Protein AF-A0A443RT64-F1 (afdb_monomer)

Radius of gyration: 15.08 Å; Cα contacts (8 Å, |Δi|>4): 166; chains: 1; bounding box: 37×25×41 Å

Foldseek 3Di:
DAQDPDPDGDPDDDDDDWDWDDAVVLCVVVVVPDDPQKTWIFAAQGFDAVVQQQPFDWDQDPNDTDGQWGFHAFDDHRGGTGITMTGGVVVCVVVVCVVPVVDDDDDD

Organism: NCBI:txid299467

Mean predicted aligned error: 6.14 Å

pLDDT: mean 86.49, std 14.13, range [36.84, 98.31]

Solvent-accessible surface area (backbone atoms only — not comparable to full-atom values): 6614 Å² total; per-residue (Å²): 94,70,76,63,95,53,105,59,83,74,96,61,93,73,57,82,90,60,51,73,54,59,65,68,65,49,27,54,73,53,75,62,70,67,52,94,52,41,48,35,39,30,38,83,67,34,33,70,42,97,85,40,62,66,42,74,38,72,45,78,53,96,91,41,78,38,73,48,27,27,38,63,54,57,71,74,59,36,52,77,22,51,53,25,34,21,38,31,39,79,74,38,49,67,59,50,47,73,74,42,77,86,58,90,72,87,78,131

Sequence (108 aa):
ESSTANNSSPTVLLHATVPEYNWKDCNEYYANGLHNTQFCAGIENEGSCGGDQGAALFKRVSGKYYIIGVVAFGPGNCVTSNQDVWTKVTSHLDWIKSNTKDAVYCQS

Structure (mmCIF, N/CA/C/O backbone):
data_AF-A0A443RT64-F1
#
_entry.id   AF-A0A443RT64-F1
#
loop_
_atom_site.group_PDB
_atom_site.id
_atom_site.type_symbol
_atom_site.label_atom_id
_atom_site.label_alt_id
_atom_site.label_comp_id
_atom_site.label_asym_id
_atom_site.label_entity_id
_atom_site.label_seq_id
_atom_site.pdbx_PDB_ins_code
_atom_site.Cartn_x
_atom_site.Cartn_y
_atom_site.Cartn_z
_atom_site.occupancy
_atom_site.B_iso_or_equiv
_atom_site.auth_seq_id
_atom_site.auth_comp_id
_atom_site.auth_asym_id
_atom_site.auth_atom_id
_atom_site.pdbx_PDB_model_num
ATOM 1 N N . GLU A 1 1 ? -7.024 -5.233 -16.636 1.00 36.84 1 GLU A N 1
ATOM 2 C CA . GLU A 1 1 ? -6.780 -4.457 -17.870 1.00 36.84 1 GLU A CA 1
ATOM 3 C C . GLU A 1 1 ? -5.728 -3.421 -17.523 1.00 36.84 1 GLU A C 1
ATOM 5 O O . GLU A 1 1 ? -5.984 -2.593 -16.656 1.00 36.84 1 GLU A O 1
ATOM 10 N N . SER A 1 2 ? -4.520 -3.581 -18.068 1.00 44.75 2 SER A N 1
ATOM 11 C CA . SER A 1 2 ? -3.332 -2.809 -17.683 1.00 44.75 2 SER A CA 1
ATOM 12 C C . SER A 1 2 ? -3.398 -1.366 -18.187 1.00 44.75 2 SER A C 1
ATOM 14 O O . SER A 1 2 ? -3.958 -1.100 -19.254 1.00 44.75 2 SER A O 1
ATOM 16 N N . SER A 1 3 ? -2.782 -0.454 -17.432 1.00 46.56 3 SER A N 1
ATOM 17 C CA . SER A 1 3 ? -2.475 0.917 -17.840 1.00 46.56 3 SER A CA 1
ATOM 18 C C . SER A 1 3 ? -1.782 0.888 -19.209 1.00 46.56 3 SER A C 1
ATOM 20 O O . SER A 1 3 ? -0.720 0.296 -19.400 1.00 46.56 3 SER A O 1
ATOM 22 N N . THR A 1 4 ? -2.440 1.434 -20.230 1.00 44.50 4 THR A N 1
ATOM 23 C CA . THR A 1 4 ? -1.921 1.393 -21.598 1.00 44.50 4 THR A CA 1
ATOM 24 C C . THR A 1 4 ? -0.695 2.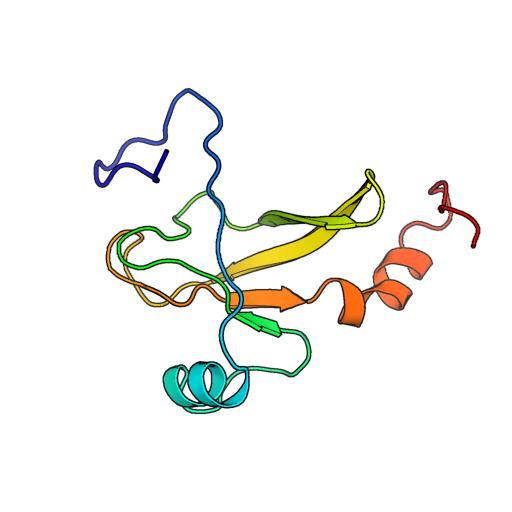289 -21.725 1.00 44.50 4 THR A C 1
ATOM 26 O O . THR A 1 4 ? -0.742 3.455 -21.351 1.00 44.50 4 THR A O 1
ATOM 29 N N . ALA A 1 5 ? 0.361 1.765 -22.351 1.00 50.56 5 ALA A N 1
ATOM 30 C CA . ALA A 1 5 ? 1.633 2.421 -22.676 1.00 50.56 5 ALA A CA 1
ATOM 31 C C . ALA A 1 5 ? 1.544 3.645 -23.626 1.00 50.56 5 ALA A C 1
ATOM 33 O O . ALA A 1 5 ? 2.560 4.093 -24.155 1.00 50.56 5 ALA A O 1
ATOM 34 N N . ASN A 1 6 ? 0.347 4.184 -23.867 1.00 50.84 6 ASN A N 1
ATOM 35 C CA . ASN A 1 6 ? 0.141 5.393 -24.655 1.00 50.84 6 ASN A CA 1
ATOM 36 C C . ASN A 1 6 ? -0.110 6.560 -23.704 1.00 50.84 6 ASN A C 1
ATOM 38 O O . ASN A 1 6 ? -0.792 6.402 -22.701 1.00 50.84 6 ASN A O 1
ATOM 42 N N . ASN A 1 7 ? 0.445 7.725 -24.037 1.00 53.44 7 ASN A N 1
ATOM 43 C CA . ASN A 1 7 ? 0.462 8.976 -23.267 1.00 53.44 7 ASN A CA 1
ATOM 44 C C . ASN A 1 7 ? -0.940 9.622 -23.104 1.00 53.44 7 ASN A C 1
ATOM 46 O O . ASN A 1 7 ? -1.134 10.818 -23.308 1.00 53.44 7 ASN A O 1
ATOM 50 N N . SER A 1 8 ? -1.959 8.807 -22.865 1.00 66.69 8 SER A N 1
ATOM 51 C CA . SER A 1 8 ? -3.373 9.135 -22.819 1.00 66.69 8 SER A CA 1
ATOM 52 C C . SER A 1 8 ? -3.993 8.314 -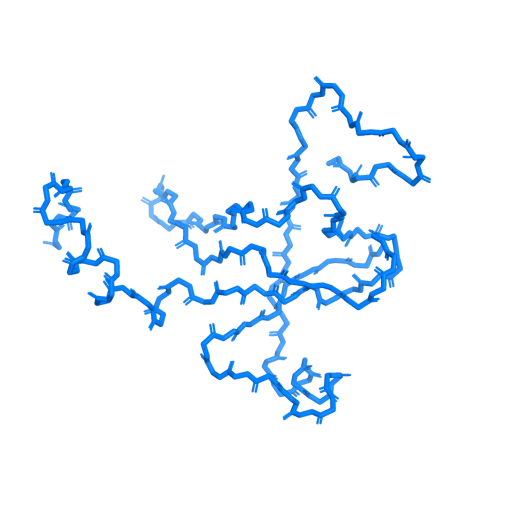21.700 1.00 66.69 8 SER A C 1
ATOM 54 O O . SER A 1 8 ? -4.002 7.085 -21.753 1.00 66.69 8 SER A O 1
ATOM 56 N N . SER A 1 9 ? -4.492 9.002 -20.676 1.00 76.00 9 SER A N 1
ATOM 57 C CA . SER A 1 9 ? -5.211 8.359 -19.582 1.00 76.00 9 SER A CA 1
ATOM 58 C C . SER A 1 9 ? -6.468 7.658 -20.116 1.00 76.00 9 SER A C 1
ATOM 60 O O . SER A 1 9 ? -7.141 8.202 -20.999 1.00 76.00 9 SER A O 1
ATOM 62 N N . PRO A 1 10 ? -6.804 6.465 -19.601 1.00 81.62 10 PRO A N 1
ATOM 63 C CA . PRO A 1 10 ? -8.003 5.752 -20.016 1.00 81.62 10 PRO A CA 1
ATOM 64 C C . PRO A 1 10 ? -9.259 6.561 -19.661 1.00 81.62 10 PR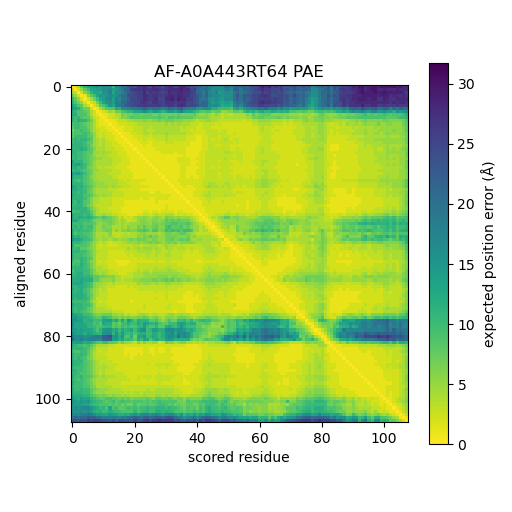O A C 1
ATOM 66 O O . PRO A 1 10 ? -9.318 7.235 -18.635 1.00 81.62 10 PRO A O 1
ATOM 69 N N . THR A 1 11 ? -10.298 6.467 -20.492 1.00 87.25 11 THR A N 1
ATOM 70 C CA . THR A 1 11 ? -11.608 7.093 -20.219 1.00 87.25 11 THR A CA 1
ATOM 71 C C . THR A 1 11 ? -12.491 6.246 -19.301 1.00 87.25 11 THR A C 1
ATOM 73 O O . THR A 1 11 ? -13.614 6.633 -18.987 1.00 87.25 11 THR A O 1
ATOM 76 N N . VAL A 1 12 ? -12.007 5.069 -18.909 1.00 89.31 12 VAL A N 1
ATOM 77 C CA . VAL A 1 12 ? -12.681 4.109 -18.034 1.00 89.31 12 VAL A CA 1
ATOM 78 C C . VAL A 1 12 ? -11.774 3.776 -16.855 1.00 89.31 12 VAL A C 1
ATOM 80 O O . VAL A 1 12 ? -10.550 3.820 -16.976 1.00 89.31 12 VAL A O 1
ATOM 83 N N . LEU A 1 13 ? -12.376 3.448 -15.711 1.00 88.62 13 LEU A N 1
ATOM 84 C CA . LEU A 1 13 ? -11.629 3.023 -14.532 1.00 88.62 13 LEU A CA 1
ATOM 85 C C . LEU A 1 13 ? -10.997 1.649 -14.785 1.00 88.62 13 LEU A C 1
ATOM 87 O O . LEU A 1 13 ? -11.707 0.697 -15.109 1.00 88.62 13 LEU A O 1
ATOM 91 N N . LEU A 1 14 ? -9.682 1.553 -14.600 1.00 89.25 14 LEU A N 1
ATOM 92 C CA . LEU A 1 14 ? -8.937 0.304 -14.724 1.00 89.25 14 LEU A CA 1
ATOM 93 C C . LEU A 1 14 ? -8.725 -0.358 -13.361 1.00 89.25 14 LEU A C 1
ATOM 95 O O . LEU A 1 14 ? -8.775 0.286 -12.313 1.00 89.25 14 LEU A O 1
ATOM 99 N N . HIS A 1 15 ? -8.473 -1.665 -13.387 1.00 88.88 15 HIS A N 1
ATOM 100 C CA . HIS A 1 15 ? -8.082 -2.428 -12.209 1.00 88.88 15 HIS A CA 1
ATOM 101 C C . HIS A 1 15 ? -7.140 -3.581 -12.581 1.00 88.88 15 HIS A C 1
ATOM 103 O O . HIS A 1 15 ? -7.216 -4.154 -13.677 1.00 88.88 15 HIS A O 1
ATOM 109 N N . ALA A 1 16 ? -6.299 -3.956 -11.618 1.00 87.69 16 ALA A N 1
ATOM 110 C CA . ALA A 1 16 ? -5.375 -5.079 -11.698 1.00 87.69 16 ALA A CA 1
ATOM 111 C C . ALA A 1 16 ? -5.400 -5.884 -10.391 1.00 87.69 16 ALA A C 1
ATOM 113 O O . ALA A 1 16 ? -5.747 -5.365 -9.327 1.00 87.69 16 ALA A O 1
ATOM 114 N N . THR A 1 17 ? -5.061 -7.170 -10.476 1.00 90.69 17 THR A N 1
ATOM 115 C CA . THR A 1 17 ? -4.839 -8.020 -9.298 1.00 90.69 17 THR A CA 1
ATOM 116 C C . THR A 1 17 ? -3.348 -8.260 -9.180 1.00 90.69 17 THR A C 1
ATOM 118 O O . THR A 1 17 ? -2.764 -8.881 -10.061 1.00 90.69 17 THR A O 1
ATOM 121 N N . VAL A 1 18 ? -2.749 -7.785 -8.091 1.00 90.88 18 VAL A N 1
ATOM 122 C CA . VAL A 1 18 ? -1.299 -7.835 -7.889 1.00 90.88 18 VAL A CA 1
ATOM 123 C C . VAL A 1 18 ? -0.935 -8.695 -6.673 1.00 90.88 18 VAL A C 1
ATOM 125 O O . VAL A 1 18 ? -1.599 -8.589 -5.635 1.00 90.88 18 VAL A O 1
ATOM 128 N N . PRO A 1 19 ? 0.086 -9.565 -6.766 1.00 92.56 19 PRO A N 1
ATOM 129 C CA . PRO A 1 19 ? 0.666 -10.231 -5.605 1.00 92.56 19 PRO A CA 1
ATOM 130 C C . PRO A 1 19 ? 1.540 -9.276 -4.776 1.00 92.56 19 PRO A C 1
ATOM 132 O O . PRO A 1 19 ? 2.114 -8.320 -5.292 1.00 92.56 19 PRO A O 1
ATOM 135 N N . GLU A 1 20 ? 1.657 -9.564 -3.478 1.00 94.06 20 GLU A N 1
ATOM 136 C CA . GLU A 1 20 ? 2.616 -8.911 -2.579 1.00 94.06 20 GLU A CA 1
ATOM 137 C C . GLU A 1 20 ? 4.011 -9.531 -2.760 1.00 94.06 20 GLU A C 1
ATOM 139 O O . GLU A 1 20 ? 4.146 -10.754 -2.842 1.00 94.06 20 GLU A O 1
ATOM 144 N N . TYR A 1 21 ? 5.047 -8.694 -2.796 1.00 93.88 21 TYR A N 1
ATOM 145 C CA . TYR A 1 21 ? 6.442 -9.131 -2.826 1.00 93.88 21 TYR A CA 1
ATOM 146 C C . TYR A 1 21 ? 6.971 -9.420 -1.421 1.00 93.88 21 TYR A C 1
ATOM 148 O O . TYR A 1 21 ? 6.534 -8.834 -0.429 1.00 93.88 21 TYR A O 1
ATOM 156 N N . ASN A 1 22 ? 7.979 -10.291 -1.329 1.00 95.75 22 ASN A N 1
ATOM 157 C CA . ASN A 1 22 ? 8.717 -10.463 -0.084 1.00 95.75 22 ASN A CA 1
ATOM 158 C C . ASN A 1 22 ? 9.363 -9.130 0.336 1.00 95.75 22 ASN A C 1
ATOM 160 O O . ASN A 1 22 ? 10.034 -8.477 -0.463 1.00 95.75 22 ASN A O 1
ATOM 164 N N . TRP A 1 23 ? 9.184 -8.745 1.603 1.00 96.06 23 TRP A N 1
ATOM 165 C CA . TRP A 1 23 ? 9.705 -7.481 2.132 1.00 96.06 23 TRP A CA 1
ATOM 166 C C . TRP A 1 23 ? 11.217 -7.327 1.954 1.00 96.06 23 TRP A C 1
ATOM 168 O O . TRP A 1 23 ? 11.677 -6.251 1.582 1.00 96.06 23 TRP A O 1
ATOM 178 N N . LYS A 1 24 ? 11.991 -8.384 2.230 1.00 97.00 24 LYS A N 1
ATOM 179 C CA . LYS A 1 24 ? 13.452 -8.327 2.147 1.00 97.00 24 LYS A CA 1
ATOM 180 C C . LYS A 1 24 ? 13.882 -8.059 0.709 1.00 97.00 24 LYS A C 1
ATOM 182 O O . LYS A 1 24 ? 14.648 -7.131 0.483 1.00 97.00 24 LYS A O 1
ATOM 187 N N . ASP A 1 25 ? 13.333 -8.827 -0.226 1.00 95.00 25 ASP A N 1
ATOM 188 C CA . ASP A 1 25 ? 13.680 -8.733 -1.642 1.00 95.00 25 ASP A CA 1
ATOM 189 C C . ASP A 1 25 ? 13.285 -7.364 -2.212 1.00 95.00 25 ASP A C 1
ATOM 191 O O . ASP A 1 25 ? 14.068 -6.747 -2.933 1.00 95.00 25 ASP A O 1
ATOM 195 N N . CYS A 1 26 ? 12.112 -6.838 -1.835 1.00 94.31 26 CYS A N 1
ATOM 196 C CA . CYS A 1 26 ? 11.714 -5.511 -2.293 1.00 94.31 26 CYS A CA 1
ATOM 197 C C . CYS A 1 26 ? 12.548 -4.393 -1.669 1.00 94.31 26 CYS A C 1
ATOM 199 O O . CYS A 1 26 ? 12.987 -3.474 -2.360 1.00 94.31 26 CYS A O 1
ATOM 201 N N . ASN A 1 27 ? 12.793 -4.442 -0.360 1.00 96.38 27 ASN A N 1
ATOM 202 C CA . ASN A 1 27 ? 13.597 -3.403 0.263 1.00 96.38 27 ASN A CA 1
ATOM 203 C C . ASN A 1 27 ? 15.018 -3.405 -0.319 1.00 96.38 27 ASN A C 1
ATOM 205 O O . ASN A 1 27 ? 15.559 -2.341 -0.600 1.00 96.38 27 ASN A O 1
ATOM 209 N N . GLU A 1 28 ? 15.584 -4.583 -0.594 1.00 95.69 28 GLU A N 1
ATOM 210 C CA . GLU A 1 28 ? 16.867 -4.726 -1.285 1.00 95.69 28 GLU A CA 1
ATOM 211 C C . GLU A 1 28 ? 16.835 -4.135 -2.704 1.00 95.69 28 GLU A C 1
ATOM 213 O O . GLU A 1 28 ? 17.743 -3.383 -3.061 1.00 95.69 28 GLU A O 1
ATOM 218 N N . TYR A 1 29 ? 15.767 -4.376 -3.474 1.00 92.94 29 TYR A N 1
ATOM 219 C CA . TYR A 1 29 ? 15.553 -3.762 -4.792 1.00 92.94 29 TYR A CA 1
ATOM 220 C C . TYR A 1 29 ? 15.588 -2.222 -4.732 1.00 92.94 29 TYR A C 1
ATOM 222 O O . TYR A 1 29 ? 16.156 -1.572 -5.609 1.00 92.94 29 TYR A O 1
ATOM 230 N N . TYR A 1 30 ? 15.064 -1.635 -3.655 1.00 93.50 30 TYR A N 1
ATOM 231 C CA . TYR A 1 30 ? 15.102 -0.196 -3.376 1.00 93.50 30 TYR A CA 1
ATOM 232 C C . TYR A 1 30 ? 16.324 0.250 -2.556 1.00 93.50 30 TYR A C 1
ATOM 234 O O . TYR A 1 30 ? 16.259 1.237 -1.818 1.00 93.50 30 TYR A O 1
ATOM 242 N N . ALA A 1 31 ? 17.448 -0.464 -2.668 1.00 96.00 31 ALA A N 1
ATOM 243 C CA . ALA A 1 31 ? 18.708 -0.148 -1.988 1.00 96.00 31 ALA A CA 1
ATOM 244 C C . ALA A 1 31 ? 18.571 0.008 -0.457 1.00 96.00 31 ALA A C 1
ATOM 246 O O . ALA A 1 31 ? 19.273 0.798 0.172 1.00 96.00 31 ALA A O 1
ATOM 247 N N . ASN A 1 32 ? 17.668 -0.767 0.145 1.00 96.75 32 ASN A N 1
ATOM 248 C CA . ASN A 1 32 ? 17.285 -0.742 1.558 1.00 96.75 32 ASN A CA 1
ATOM 249 C C . ASN A 1 32 ? 16.727 0.606 2.051 1.00 96.75 32 ASN A C 1
ATOM 251 O O . ASN A 1 32 ? 16.841 0.929 3.234 1.00 96.75 32 ASN A O 1
ATOM 255 N N . GLY A 1 33 ? 16.134 1.396 1.152 1.00 96.81 33 GLY A N 1
ATOM 256 C CA . GLY A 1 33 ? 15.579 2.717 1.450 1.00 96.81 33 GLY A CA 1
ATOM 257 C C . GLY A 1 33 ? 14.112 2.737 1.890 1.00 96.81 33 GLY A C 1
ATOM 258 O O . GLY A 1 33 ? 13.597 3.818 2.175 1.00 96.81 33 GLY A O 1
ATOM 259 N N . LEU A 1 34 ? 13.415 1.597 1.930 1.00 97.62 34 LEU A N 1
ATOM 260 C CA . LEU A 1 34 ? 12.000 1.554 2.305 1.00 97.62 34 LEU A CA 1
ATOM 261 C C . LEU A 1 34 ? 11.804 1.543 3.823 1.00 97.62 34 LEU A C 1
ATOM 263 O O . LEU A 1 34 ? 12.608 1.024 4.600 1.00 97.62 34 LEU A O 1
ATOM 267 N N . HIS A 1 35 ? 10.661 2.069 4.248 1.00 97.75 35 HIS A N 1
ATOM 268 C CA . HIS A 1 35 ? 10.217 2.070 5.635 1.00 97.75 35 HIS A CA 1
ATOM 269 C C . HIS A 1 35 ? 9.236 0.925 5.907 1.00 97.75 35 HIS A C 1
ATOM 271 O O . HIS A 1 35 ? 8.425 0.579 5.057 1.00 97.75 35 HIS A O 1
ATOM 277 N N . ASN A 1 36 ? 9.192 0.408 7.141 1.00 97.31 36 ASN A N 1
ATOM 278 C CA . ASN A 1 36 ? 8.225 -0.630 7.558 1.00 97.31 36 ASN A CA 1
ATOM 279 C C . ASN A 1 36 ? 6.741 -0.183 7.474 1.00 97.31 36 ASN A C 1
ATOM 281 O O . ASN A 1 36 ? 5.816 -0.964 7.721 1.00 97.31 36 ASN A O 1
ATOM 285 N N . THR A 1 37 ? 6.503 1.093 7.169 1.00 98.12 37 THR A N 1
ATOM 286 C CA . THR A 1 37 ? 5.202 1.687 6.837 1.00 98.12 37 THR A CA 1
ATOM 287 C C . THR A 1 37 ? 4.850 1.558 5.351 1.00 98.12 37 THR A C 1
ATOM 289 O O . THR A 1 37 ? 3.828 2.089 4.918 1.00 98.12 37 THR A O 1
ATOM 292 N N . GLN A 1 38 ? 5.664 0.841 4.581 1.00 98.31 38 GLN A N 1
ATOM 293 C CA . GLN A 1 38 ? 5.512 0.579 3.157 1.00 98.31 38 GLN A CA 1
ATOM 294 C C . GLN A 1 38 ? 5.571 -0.930 2.890 1.00 98.31 38 GLN A C 1
ATOM 296 O O . GLN A 1 38 ? 5.974 -1.718 3.747 1.00 98.31 38 GLN A O 1
ATOM 301 N N . PHE A 1 39 ? 5.130 -1.334 1.707 1.00 97.56 39 PHE A N 1
ATOM 302 C CA . PHE A 1 39 ? 5.294 -2.683 1.169 1.00 97.56 39 PHE A CA 1
ATOM 303 C C . PHE A 1 39 ? 5.224 -2.620 -0.355 1.00 97.56 39 PHE A C 1
ATOM 305 O O . PHE A 1 39 ? 4.852 -1.584 -0.907 1.00 97.56 39 PHE A O 1
ATOM 312 N N . CYS A 1 40 ? 5.557 -3.719 -1.026 1.00 95.12 40 CYS A N 1
ATOM 313 C CA . CYS A 1 40 ? 5.577 -3.758 -2.481 1.00 95.12 40 CYS A CA 1
ATOM 314 C C . CYS A 1 40 ? 4.595 -4.785 -3.016 1.00 95.12 40 CYS A C 1
ATOM 316 O O . CYS A 1 40 ? 4.475 -5.885 -2.472 1.00 95.12 40 CYS A O 1
ATOM 318 N N . ALA A 1 41 ? 3.898 -4.425 -4.083 1.00 93.75 41 ALA A N 1
ATOM 319 C CA . ALA A 1 41 ? 2.990 -5.311 -4.790 1.00 93.75 41 ALA A CA 1
ATOM 320 C C . ALA A 1 41 ? 2.951 -4.912 -6.263 1.00 93.75 41 ALA A C 1
ATOM 322 O O . ALA A 1 41 ? 2.963 -3.725 -6.581 1.00 93.75 41 ALA A O 1
ATOM 323 N N . GLY A 1 42 ? 2.908 -5.896 -7.149 1.00 89.88 42 GLY A N 1
ATOM 324 C CA . GLY A 1 42 ? 2.976 -5.679 -8.591 1.00 89.88 42 GLY A CA 1
ATOM 325 C C . GLY A 1 42 ? 2.990 -6.999 -9.348 1.00 89.88 42 GLY A C 1
ATOM 326 O O . GLY A 1 42 ? 3.130 -8.063 -8.747 1.00 89.88 42 GLY A O 1
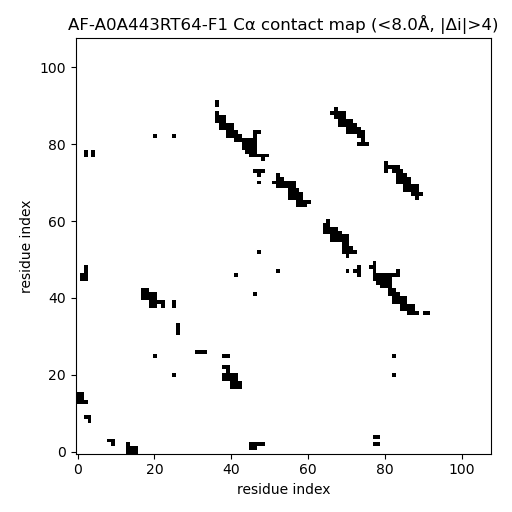ATOM 327 N N . ILE A 1 43 ? 2.826 -6.935 -10.662 1.00 84.31 43 ILE A N 1
ATOM 328 C CA . ILE A 1 43 ? 2.981 -8.073 -11.569 1.00 84.31 43 ILE A CA 1
ATOM 329 C C . ILE A 1 43 ? 3.889 -7.639 -12.718 1.00 84.31 43 ILE A C 1
ATOM 331 O O . ILE A 1 43 ? 3.982 -6.457 -13.031 1.00 84.31 43 ILE A O 1
ATOM 335 N N . GLU A 1 44 ? 4.607 -8.576 -13.330 1.00 78.19 44 GLU A N 1
ATOM 336 C CA . GLU A 1 44 ? 5.464 -8.226 -14.460 1.00 78.19 44 GLU A CA 1
ATOM 337 C C . GLU A 1 44 ? 4.657 -7.608 -15.606 1.00 78.19 44 GLU A C 1
ATOM 339 O O . GLU A 1 44 ? 3.615 -8.134 -15.998 1.00 78.19 44 GLU A O 1
ATOM 344 N N . ASN A 1 45 ? 5.193 -6.533 -16.184 1.00 75.50 45 ASN A N 1
ATOM 345 C CA . ASN A 1 45 ? 4.613 -5.795 -17.311 1.00 75.50 45 ASN A CA 1
ATOM 346 C C . ASN A 1 45 ? 3.296 -5.047 -17.022 1.00 75.50 45 ASN A C 1
ATOM 348 O O . ASN A 1 45 ? 2.682 -4.531 -17.958 1.00 75.50 45 ASN A O 1
ATOM 352 N N . GLU A 1 46 ? 2.878 -4.942 -15.758 1.00 77.94 46 GLU A N 1
ATOM 353 C CA . GLU A 1 46 ? 1.802 -4.044 -15.330 1.00 77.94 46 GLU A CA 1
ATOM 354 C C . GLU A 1 46 ? 2.266 -3.243 -14.111 1.00 77.94 46 GLU A C 1
ATOM 356 O O . GLU A 1 46 ? 2.807 -3.801 -13.156 1.00 77.94 46 GLU A O 1
ATOM 361 N N . GLY A 1 47 ? 2.034 -1.935 -14.119 1.00 78.00 47 GLY A N 1
ATOM 362 C CA . GLY A 1 47 ? 2.442 -1.069 -13.023 1.00 78.00 47 GLY A CA 1
ATOM 363 C C . GLY A 1 47 ? 1.531 0.133 -12.855 1.00 78.00 47 GLY A C 1
ATOM 364 O O . GLY A 1 47 ? 0.809 0.552 -13.771 1.00 78.00 47 GLY A O 1
ATOM 365 N N . SER A 1 48 ? 1.588 0.693 -11.654 1.00 81.12 48 SER A N 1
ATOM 366 C CA . SER A 1 48 ? 1.028 1.995 -11.346 1.00 81.12 48 SER A CA 1
ATOM 367 C C . SER A 1 48 ? 1.697 3.066 -12.204 1.00 81.12 48 SER A C 1
ATOM 369 O O . SER A 1 48 ? 2.887 3.002 -12.527 1.00 81.12 48 SER A O 1
ATOM 371 N N . CYS A 1 49 ? 0.912 4.054 -12.609 1.00 82.19 49 CYS A N 1
ATOM 372 C CA . CYS A 1 49 ? 1.357 5.120 -13.481 1.00 82.19 49 CYS A CA 1
ATOM 373 C C . CYS A 1 49 ? 1.072 6.502 -12.903 1.00 82.19 49 CYS A C 1
ATOM 375 O O . CYS A 1 49 ? 0.456 6.665 -11.849 1.00 82.19 49 CYS A O 1
ATOM 377 N N . GLY A 1 50 ? 1.520 7.532 -13.623 1.00 81.06 50 GLY A N 1
ATOM 378 C CA . GLY A 1 50 ? 1.099 8.896 -13.339 1.00 81.06 50 GLY A CA 1
ATOM 379 C C . GLY A 1 50 ? -0.428 8.993 -13.365 1.00 81.06 50 GLY A C 1
ATOM 380 O O . GLY A 1 50 ? -1.049 8.701 -14.3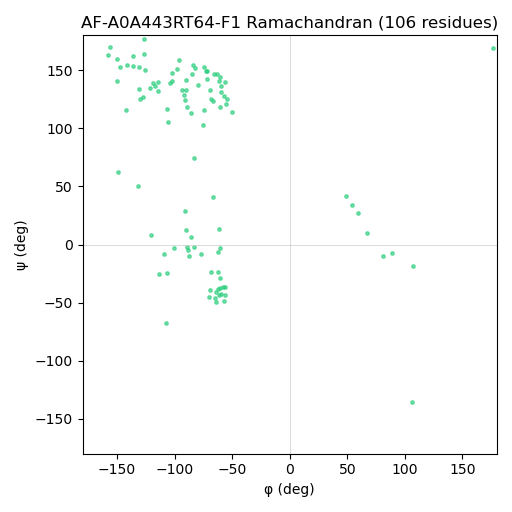84 1.00 81.06 50 GLY A O 1
ATOM 381 N N . GLY A 1 51 ? -1.016 9.405 -12.242 1.00 83.81 51 GLY A N 1
ATOM 382 C CA . GLY A 1 51 ? -2.465 9.450 -12.033 1.00 83.81 51 GLY A CA 1
ATOM 383 C C . GLY A 1 51 ? -2.993 8.361 -11.098 1.00 83.81 51 GLY A C 1
ATOM 384 O O . GLY A 1 51 ? -4.064 8.547 -10.529 1.00 83.81 51 GLY A O 1
ATOM 385 N N . ASP A 1 52 ? -2.232 7.288 -10.867 1.00 86.31 52 ASP A N 1
ATOM 386 C CA . ASP A 1 52 ? -2.618 6.222 -9.935 1.00 86.31 52 ASP A CA 1
ATOM 387 C C . ASP A 1 52 ? -2.179 6.511 -8.493 1.00 86.31 52 ASP A C 1
ATOM 389 O O . ASP A 1 52 ? -2.597 5.808 -7.574 1.00 86.31 52 ASP A O 1
ATOM 393 N N . GLN A 1 53 ? -1.357 7.543 -8.250 1.00 89.25 53 GLN A N 1
ATOM 394 C CA . GLN A 1 53 ? -0.949 7.914 -6.892 1.00 89.25 53 GLN A CA 1
ATOM 395 C C . GLN A 1 53 ? -2.175 8.197 -6.014 1.00 89.25 53 GLN A C 1
ATOM 397 O O . GLN A 1 53 ? -3.037 9.001 -6.362 1.00 89.25 53 GLN A O 1
ATOM 402 N N . GLY A 1 54 ? -2.246 7.548 -4.851 1.00 92.50 54 GLY A N 1
ATOM 403 C CA . GLY A 1 54 ? -3.417 7.625 -3.976 1.00 92.50 54 GLY A CA 1
ATOM 404 C C . GLY A 1 54 ? -4.503 6.577 -4.250 1.00 92.50 54 GLY A C 1
ATOM 405 O O . GLY A 1 54 ? -5.432 6.463 -3.448 1.00 92.50 54 GLY A O 1
ATOM 406 N N . ALA A 1 55 ? -4.400 5.776 -5.317 1.00 92.38 55 ALA A N 1
ATOM 407 C CA . ALA A 1 55 ? -5.337 4.686 -5.571 1.00 92.38 55 ALA A CA 1
ATOM 408 C C . ALA A 1 55 ? -5.238 3.592 -4.493 1.00 92.38 55 ALA A C 1
ATOM 410 O O . ALA A 1 55 ? -4.175 3.324 -3.929 1.00 92.38 55 ALA A O 1
ATOM 411 N N . ALA A 1 56 ? -6.371 2.959 -4.195 1.00 95.69 56 ALA A N 1
ATOM 412 C CA . ALA A 1 56 ? -6.486 1.968 -3.132 1.00 95.69 56 ALA A CA 1
ATOM 413 C C . ALA A 1 56 ? -6.197 0.543 -3.632 1.00 95.69 56 ALA A C 1
ATOM 415 O O . ALA A 1 56 ? -6.788 0.090 -4.612 1.00 95.69 56 ALA A O 1
ATOM 416 N N . LEU A 1 57 ? -5.368 -0.199 -2.891 1.00 95.38 57 LEU A N 1
ATOM 417 C CA . LEU A 1 57 ? -5.264 -1.654 -3.005 1.00 95.38 57 LEU A CA 1
ATOM 418 C C . LEU A 1 57 ? -6.228 -2.313 -2.027 1.00 95.38 57 LEU A C 1
ATOM 420 O O . LEU A 1 57 ? -6.144 -2.102 -0.811 1.00 95.38 57 LEU A O 1
ATOM 424 N N . PHE A 1 58 ? -7.102 -3.164 -2.555 1.00 95.88 58 PHE A N 1
ATOM 425 C CA . PHE A 1 58 ? -8.089 -3.881 -1.764 1.00 95.88 58 PHE A CA 1
ATOM 426 C C . PHE A 1 58 ? -7.699 -5.343 -1.554 1.00 95.88 58 PHE A C 1
ATOM 428 O O . PHE A 1 58 ? -7.304 -6.037 -2.487 1.00 95.88 58 PHE A O 1
ATOM 435 N N . LYS A 1 59 ? -7.919 -5.850 -0.339 1.00 95.00 59 LYS A N 1
ATOM 436 C CA . LYS A 1 59 ? -7.894 -7.282 -0.026 1.00 95.00 59 LYS A CA 1
ATOM 437 C C . LYS A 1 59 ? -9.282 -7.745 0.381 1.00 95.00 59 LYS A C 1
ATOM 439 O O . LYS A 1 59 ? -9.920 -7.128 1.234 1.00 95.00 59 LYS A O 1
ATOM 444 N N . ARG A 1 60 ? -9.742 -8.853 -0.201 1.00 94.56 60 ARG A N 1
ATOM 445 C CA . ARG A 1 60 ? -11.011 -9.476 0.183 1.00 94.56 60 ARG A CA 1
ATOM 446 C C . ARG A 1 60 ? -10.779 -10.486 1.307 1.00 94.56 60 ARG A C 1
ATOM 448 O O . ARG A 1 60 ? -10.063 -11.463 1.115 1.00 94.56 60 ARG A O 1
ATOM 455 N N . VAL A 1 61 ? -11.388 -10.261 2.467 1.00 92.62 61 VAL A N 1
ATOM 456 C CA . VAL A 1 61 ? -11.310 -11.144 3.643 1.00 92.62 61 VAL A CA 1
ATOM 457 C C . VAL A 1 61 ? -12.726 -11.409 4.137 1.00 92.62 61 VAL A C 1
ATOM 459 O O . VAL A 1 61 ? -13.490 -10.472 4.360 1.00 92.62 61 VAL A O 1
ATOM 462 N N . SER A 1 62 ? -13.101 -12.685 4.263 1.00 93.00 62 SER A N 1
ATOM 463 C CA . SER A 1 62 ? -14.435 -13.102 4.733 1.00 93.00 62 SER A CA 1
ATOM 464 C C . SER A 1 62 ? -15.588 -12.381 4.015 1.00 93.00 62 SER A C 1
ATOM 466 O O . SER A 1 62 ? -16.549 -11.926 4.629 1.00 93.00 62 SER A O 1
ATOM 468 N N . GLY A 1 63 ? -15.459 -12.218 2.694 1.00 93.00 63 GLY A N 1
ATOM 469 C CA . GLY A 1 63 ? -16.458 -11.565 1.845 1.00 93.00 63 GLY A CA 1
ATOM 470 C C . GLY A 1 63 ? -16.429 -10.031 1.828 1.00 93.00 63 GLY A C 1
ATOM 471 O O . GLY A 1 63 ? -17.075 -9.457 0.954 1.00 93.00 63 GLY A O 1
ATOM 472 N N . LYS A 1 64 ? -15.659 -9.369 2.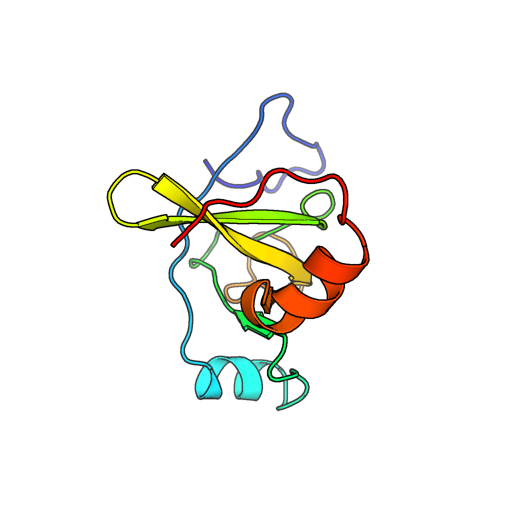701 1.00 91.62 64 LYS A N 1
ATOM 473 C CA . LYS A 1 64 ? -15.532 -7.902 2.778 1.00 91.62 64 LYS A CA 1
ATOM 474 C C . LYS A 1 64 ? -14.236 -7.415 2.133 1.00 91.62 64 LYS A C 1
ATOM 476 O O . LYS A 1 64 ? -13.224 -8.109 2.185 1.00 91.62 64 LYS A O 1
ATOM 481 N N . TYR A 1 65 ? -14.265 -6.224 1.541 1.00 93.06 65 TYR A N 1
ATOM 482 C CA . TYR A 1 65 ? -13.077 -5.566 0.997 1.00 93.06 65 TYR A CA 1
ATOM 483 C C . TYR A 1 65 ? -12.467 -4.625 2.032 1.00 93.06 65 TYR A C 1
ATOM 485 O O . TYR A 1 65 ? -13.171 -3.825 2.643 1.00 93.06 65 TYR A O 1
ATOM 493 N N . TYR A 1 66 ? -11.153 -4.716 2.197 1.00 94.44 66 TYR A N 1
ATOM 494 C CA . TYR A 1 66 ? -10.362 -3.872 3.083 1.00 94.44 66 TYR A CA 1
ATOM 495 C C . TYR A 1 66 ? -9.308 -3.144 2.267 1.00 94.44 66 TYR A C 1
ATOM 497 O O . TYR A 1 66 ? -8.627 -3.776 1.461 1.00 94.44 66 TYR A O 1
ATOM 505 N N . ILE A 1 67 ? -9.143 -1.843 2.499 1.00 96.12 67 ILE A N 1
ATOM 506 C CA . ILE A 1 67 ? -8.019 -1.095 1.936 1.00 96.12 67 ILE A CA 1
ATOM 507 C C . ILE A 1 67 ? -6.770 -1.489 2.725 1.00 96.12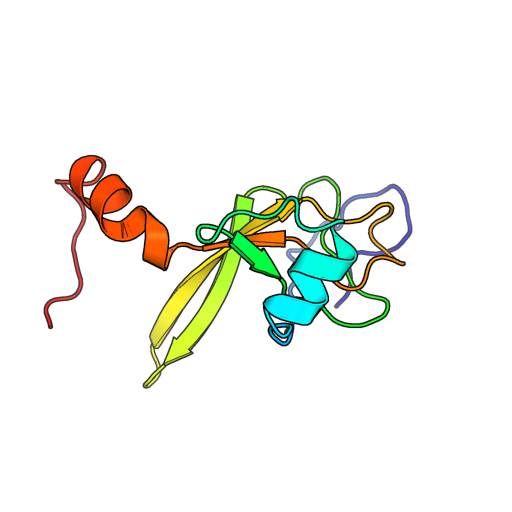 67 ILE A C 1
ATOM 509 O O . ILE A 1 67 ? -6.691 -1.253 3.931 1.00 96.12 67 ILE A O 1
ATOM 513 N N . ILE A 1 68 ? -5.813 -2.118 2.051 1.00 96.94 68 ILE A N 1
ATOM 514 C CA . ILE A 1 68 ? -4.549 -2.563 2.654 1.00 96.94 68 ILE A CA 1
ATOM 515 C C . ILE A 1 68 ? -3.362 -1.703 2.221 1.00 96.94 68 ILE A C 1
ATOM 517 O O . ILE A 1 68 ? -2.379 -1.599 2.956 1.00 96.94 68 ILE A O 1
ATOM 521 N N . GLY A 1 69 ? -3.478 -1.056 1.062 1.00 97.69 69 GLY A N 1
ATOM 522 C CA . GLY A 1 69 ? -2.435 -0.237 0.471 1.00 97.69 69 GLY A CA 1
ATOM 523 C C . GLY A 1 69 ? -2.993 1.008 -0.195 1.00 97.69 69 GLY A C 1
ATOM 524 O O . GLY A 1 69 ? -4.143 1.022 -0.633 1.00 97.69 69 GLY A O 1
ATOM 525 N N . VAL A 1 70 ? -2.156 2.033 -0.285 1.00 97.75 70 VAL A N 1
ATOM 526 C CA . VAL A 1 70 ? -2.387 3.225 -1.108 1.00 97.75 70 VAL A CA 1
ATOM 527 C C . VAL A 1 70 ? -1.161 3.419 -1.994 1.00 97.75 70 VAL A C 1
ATOM 529 O O . VAL A 1 70 ? -0.051 3.427 -1.458 1.00 97.75 70 VAL A O 1
ATOM 532 N N . VAL A 1 71 ? -1.335 3.534 -3.315 1.00 94.25 71 VAL A N 1
ATOM 533 C CA . VAL A 1 71 ? -0.217 3.700 -4.266 1.00 94.25 71 VAL A CA 1
ATOM 534 C C . VAL A 1 71 ? 0.636 4.893 -3.839 1.00 94.25 71 VAL A C 1
ATOM 536 O O . VAL A 1 71 ? 0.104 5.995 -3.672 1.00 94.25 71 VAL A O 1
ATOM 539 N N . ALA A 1 72 ? 1.943 4.677 -3.666 1.00 93.75 72 ALA A N 1
ATOM 540 C CA . ALA A 1 72 ? 2.893 5.727 -3.314 1.00 93.75 72 ALA A CA 1
ATOM 541 C C . ALA A 1 72 ? 3.789 6.093 -4.506 1.00 93.75 72 ALA A C 1
ATOM 543 O O . ALA A 1 72 ? 3.690 7.202 -5.027 1.00 93.75 72 ALA A O 1
ATOM 544 N N . PHE A 1 73 ? 4.660 5.177 -4.935 1.00 91.12 73 PHE A N 1
ATOM 545 C CA . PHE A 1 73 ? 5.600 5.390 -6.039 1.00 91.12 73 PHE A CA 1
ATOM 546 C C . PHE A 1 73 ? 6.056 4.058 -6.643 1.00 91.12 73 PHE A C 1
ATOM 548 O O . PHE A 1 73 ? 5.940 3.022 -5.999 1.00 91.12 73 PHE A O 1
ATOM 555 N N . GLY A 1 74 ? 6.621 4.091 -7.850 1.00 86.94 74 GLY A N 1
ATOM 556 C CA . GLY A 1 74 ? 7.107 2.906 -8.560 1.00 86.94 74 GLY A CA 1
ATOM 557 C C . GLY A 1 74 ? 8.482 3.127 -9.204 1.00 86.94 74 GLY A C 1
ATOM 558 O O . GLY A 1 74 ? 8.927 4.274 -9.336 1.00 86.94 74 GLY A O 1
ATOM 559 N N . PRO A 1 75 ? 9.200 2.053 -9.574 1.00 75.69 75 PRO A N 1
ATOM 560 C CA . PRO A 1 75 ? 10.540 2.153 -10.141 1.00 75.69 75 PRO A CA 1
ATOM 561 C C . PRO A 1 75 ? 10.526 2.448 -11.653 1.00 75.69 75 PRO A C 1
ATOM 563 O O . PRO A 1 75 ? 10.840 1.597 -12.476 1.00 75.69 75 PRO A O 1
ATOM 566 N N . GLY A 1 76 ? 1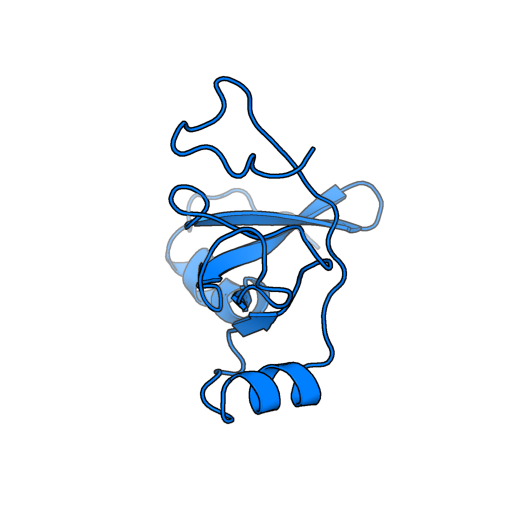0.220 3.683 -12.050 1.00 71.81 76 GLY A N 1
ATOM 567 C CA . GLY A 1 76 ? 10.404 4.140 -13.435 1.00 71.81 76 GLY A CA 1
ATOM 568 C C . GLY A 1 76 ? 9.108 4.283 -14.232 1.00 71.81 76 GLY A C 1
ATOM 569 O O . GLY A 1 76 ? 8.167 4.913 -13.757 1.00 71.81 76 GLY A O 1
ATOM 570 N N . ASN A 1 77 ? 9.095 3.801 -15.484 1.00 69.06 77 ASN A N 1
ATOM 571 C CA . ASN A 1 77 ? 7.918 3.911 -16.348 1.00 69.06 77 ASN A CA 1
ATOM 572 C C . ASN A 1 77 ? 6.932 2.758 -16.081 1.00 69.06 77 ASN A C 1
ATOM 574 O O . ASN A 1 77 ? 7.325 1.636 -15.765 1.00 69.06 77 ASN A O 1
ATOM 578 N N . CYS A 1 78 ? 5.646 3.063 -16.228 1.00 69.88 78 CYS A N 1
ATOM 579 C CA . CYS A 1 78 ? 4.485 2.287 -15.772 1.00 69.88 78 CYS A CA 1
ATOM 580 C C . CYS A 1 78 ? 4.346 0.872 -16.363 1.00 69.88 78 CYS A C 1
ATOM 582 O O . CYS A 1 78 ? 3.402 0.155 -16.055 1.00 69.88 78 CYS A O 1
ATOM 584 N N . VAL A 1 79 ? 5.248 0.501 -17.273 1.00 62.41 79 VAL A N 1
ATOM 585 C CA . VAL A 1 79 ? 5.173 -0.705 -18.101 1.00 62.41 79 VAL A CA 1
ATOM 586 C C . VAL A 1 79 ? 6.283 -1.689 -17.743 1.00 62.41 79 VAL A C 1
ATOM 588 O O . VAL A 1 79 ? 6.126 -2.882 -17.957 1.00 62.41 79 VAL A O 1
ATOM 591 N N . THR A 1 80 ? 7.412 -1.225 -17.200 1.00 59.97 80 THR A N 1
ATOM 592 C CA . THR A 1 80 ? 8.581 -2.090 -16.952 1.00 59.97 80 THR A CA 1
ATOM 593 C C . THR A 1 80 ? 8.838 -2.385 -15.481 1.00 59.97 80 THR A C 1
ATOM 595 O O . THR A 1 80 ? 9.754 -3.143 -15.163 1.00 59.97 80 THR A O 1
ATOM 598 N N . SER A 1 81 ? 8.116 -1.729 -14.574 1.00 61.44 81 SER A N 1
ATOM 599 C CA . SER A 1 81 ? 8.508 -1.675 -13.174 1.00 61.44 81 SER A CA 1
ATOM 600 C C . SER A 1 81 ? 7.642 -2.572 -12.298 1.00 61.44 81 SER A C 1
ATOM 602 O O . SER A 1 81 ? 6.501 -2.260 -11.980 1.00 61.44 81 SER A O 1
ATOM 604 N N . ASN A 1 82 ? 8.228 -3.695 -11.898 1.00 71.19 82 ASN A N 1
ATOM 605 C CA . ASN A 1 82 ? 7.516 -4.855 -11.374 1.00 71.19 82 ASN A CA 1
ATOM 606 C C . ASN A 1 82 ? 7.317 -4.831 -9.847 1.00 71.19 82 ASN A C 1
ATOM 608 O O . ASN A 1 82 ? 7.016 -5.867 -9.282 1.00 71.19 82 ASN A O 1
ATOM 612 N N . GLN A 1 83 ? 7.539 -3.718 -9.138 1.00 86.94 83 GLN A N 1
ATOM 613 C CA . GLN A 1 83 ? 7.468 -3.680 -7.665 1.00 86.94 83 GLN A CA 1
ATOM 614 C C . GLN A 1 83 ? 7.008 -2.311 -7.153 1.00 86.94 83 GLN A C 1
ATOM 616 O O . GLN A 1 83 ? 7.759 -1.627 -6.462 1.00 86.94 83 GLN A O 1
ATOM 621 N N . ASP A 1 84 ? 5.789 -1.888 -7.498 1.00 90.94 84 ASP A N 1
ATOM 622 C CA . ASP A 1 84 ? 5.247 -0.634 -6.966 1.00 90.94 84 ASP A CA 1
ATOM 623 C C . ASP A 1 84 ? 5.251 -0.633 -5.438 1.00 90.94 84 ASP A C 1
ATOM 625 O O . ASP A 1 84 ? 4.920 -1.635 -4.795 1.00 90.94 84 ASP A O 1
ATOM 629 N N . VAL A 1 85 ? 5.593 0.515 -4.862 1.00 94.62 85 VAL A N 1
ATOM 630 C CA . VAL A 1 85 ? 5.582 0.757 -3.425 1.00 94.62 85 VAL A CA 1
ATOM 631 C C . VAL A 1 85 ? 4.240 1.341 -3.021 1.00 94.62 85 VAL A C 1
ATOM 633 O O . VAL A 1 85 ? 3.764 2.355 -3.540 1.00 94.62 85 VAL A O 1
ATOM 636 N N . TRP A 1 86 ? 3.659 0.713 -2.011 1.00 96.69 86 TRP A N 1
ATOM 637 C CA . TRP A 1 86 ? 2.378 1.053 -1.428 1.00 96.69 86 TRP A CA 1
ATOM 638 C C . TRP A 1 86 ? 2.584 1.536 0.003 1.00 96.69 86 TRP A C 1
ATOM 640 O O . TRP A 1 86 ? 3.349 0.960 0.779 1.00 96.69 86 TRP A O 1
ATOM 650 N N . THR A 1 87 ? 1.843 2.569 0.394 1.00 98.31 87 THR A N 1
ATOM 651 C CA . THR A 1 87 ? 1.692 2.938 1.804 1.00 98.31 87 THR A CA 1
ATOM 652 C C . THR A 1 87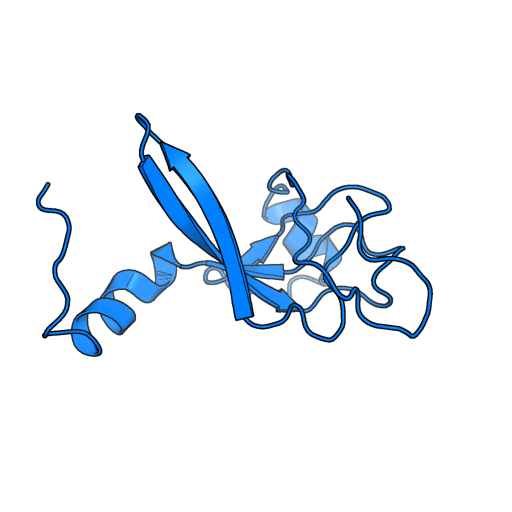 ? 0.919 1.837 2.516 1.00 98.31 87 THR A C 1
ATOM 654 O O . THR A 1 87 ? -0.208 1.521 2.135 1.00 98.31 87 THR A O 1
ATOM 657 N N . LYS A 1 88 ? 1.489 1.270 3.578 1.00 98.19 88 LYS A N 1
ATOM 658 C CA . LYS A 1 88 ? 0.861 0.225 4.389 1.00 98.19 88 LYS A CA 1
ATOM 659 C C . LYS A 1 88 ? -0.221 0.826 5.281 1.00 98.19 88 LYS A C 1
ATOM 661 O O . LYS A 1 88 ? 0.079 1.419 6.320 1.00 98.19 88 LYS A O 1
ATOM 666 N N . VAL A 1 89 ? -1.490 0.648 4.912 1.00 97.69 89 VAL A N 1
ATOM 667 C CA . VAL A 1 89 ? -2.628 1.247 5.641 1.00 97.69 89 VAL A CA 1
ATOM 668 C C . VAL A 1 89 ? -2.687 0.762 7.086 1.00 97.69 89 VAL A C 1
ATOM 670 O O . VAL A 1 89 ? -2.938 1.554 7.993 1.00 97.69 89 VAL A O 1
ATOM 673 N N . THR A 1 90 ? -2.368 -0.512 7.331 1.00 95.81 90 THR A N 1
ATOM 674 C CA . THR A 1 90 ? -2.375 -1.077 8.688 1.00 95.81 90 THR A CA 1
ATOM 675 C C . THR A 1 90 ? -1.405 -0.366 9.634 1.00 95.81 90 THR A C 1
ATOM 677 O O . THR A 1 90 ? -1.668 -0.310 10.829 1.00 95.81 90 THR A O 1
ATOM 680 N N . SER A 1 91 ? -0.313 0.207 9.113 1.00 98.06 91 SER A N 1
ATOM 681 C CA . SER A 1 91 ? 0.667 0.960 9.907 1.00 98.06 91 SER A CA 1
ATOM 682 C C . SER A 1 91 ? 0.197 2.374 10.274 1.00 98.06 91 SER A C 1
ATOM 684 O O . SER A 1 91 ? 0.848 3.038 11.071 1.00 98.06 91 SER A O 1
ATOM 686 N N . HIS A 1 92 ? -0.926 2.834 9.713 1.00 97.38 92 HIS A N 1
ATOM 687 C CA . HIS A 1 92 ? -1.455 4.189 9.895 1.00 97.38 92 HIS A CA 1
ATOM 688 C C . HIS A 1 92 ? -2.865 4.208 10.503 1.00 97.38 92 HIS A C 1
ATOM 690 O O . HIS A 1 92 ? -3.481 5.270 10.575 1.00 97.38 92 HIS A O 1
ATOM 696 N N . LEU A 1 93 ? -3.396 3.067 10.962 1.00 95.19 93 LEU A N 1
ATOM 697 C CA . LEU A 1 93 ? -4.772 2.978 11.470 1.00 95.19 93 LEU A CA 1
ATOM 698 C C . LEU A 1 93 ? -5.043 3.926 12.643 1.00 95.19 93 LEU A C 1
ATOM 700 O O . LEU A 1 93 ? -6.130 4.490 12.712 1.00 95.19 93 LEU A O 1
ATOM 704 N N . ASP A 1 94 ? -4.076 4.141 13.535 1.00 95.12 94 ASP A N 1
ATOM 705 C CA . ASP A 1 94 ? -4.243 5.057 14.671 1.00 95.12 94 ASP A CA 1
ATOM 706 C C . ASP A 1 94 ? -4.309 6.521 14.221 1.00 95.12 94 ASP A C 1
ATOM 708 O O . ASP A 1 94 ? -5.140 7.300 14.701 1.00 95.12 94 ASP A O 1
ATOM 712 N N . TRP A 1 95 ? -3.490 6.894 13.234 1.00 97.00 95 TRP A N 1
ATOM 713 C CA . TRP A 1 95 ? -3.556 8.217 12.619 1.00 97.00 95 TRP A CA 1
ATOM 714 C C . TRP A 1 95 ? -4.888 8.411 11.886 1.00 97.00 95 TRP A C 1
ATOM 716 O O . TRP A 1 95 ? -5.559 9.416 12.111 1.00 97.00 95 TRP A O 1
ATOM 726 N N . ILE A 1 96 ? -5.330 7.426 11.096 1.00 95.69 96 ILE A N 1
ATOM 727 C CA . ILE A 1 96 ? -6.630 7.471 10.410 1.00 95.69 96 ILE A CA 1
ATOM 728 C C . ILE A 1 96 ? -7.745 7.652 11.443 1.00 95.69 96 ILE A C 1
ATOM 730 O O . ILE A 1 96 ? -8.548 8.575 11.318 1.00 95.69 96 ILE A O 1
ATOM 734 N N . LYS A 1 97 ? -7.749 6.849 12.514 1.00 94.25 97 LYS A N 1
ATOM 735 C CA . LYS A 1 97 ? -8.758 6.922 13.579 1.00 94.25 97 LYS A CA 1
ATOM 736 C C . LYS A 1 97 ? -8.800 8.275 14.276 1.00 94.25 97 LYS A C 1
ATOM 738 O O . LYS A 1 97 ? -9.876 8.812 14.531 1.00 94.25 97 LYS A O 1
ATOM 743 N N . SER A 1 98 ? -7.636 8.847 14.578 1.00 96.00 98 SER A N 1
ATOM 744 C CA . SER A 1 98 ? -7.566 10.149 15.248 1.00 96.00 98 SER A CA 1
ATOM 745 C C . SER A 1 98 ? -8.041 11.310 14.365 1.00 96.00 98 SER A C 1
ATOM 747 O O . SER A 1 98 ? -8.514 12.309 14.912 1.00 96.00 98 SER A O 1
ATOM 749 N N . ASN A 1 99 ? -7.993 11.155 13.035 1.00 97.12 99 ASN A N 1
ATOM 750 C CA . ASN A 1 99 ? -8.426 12.153 12.049 1.00 97.12 99 ASN A CA 1
ATOM 751 C C . ASN A 1 99 ? -9.814 11.886 11.442 1.00 97.12 99 ASN A C 1
ATOM 753 O O . ASN A 1 99 ? -10.299 12.701 10.667 1.00 97.12 99 ASN A O 1
ATOM 757 N N . THR A 1 100 ? -10.466 10.777 11.795 1.00 95.56 100 THR A N 1
ATOM 758 C CA . THR A 1 100 ? -11.806 10.414 11.298 1.00 95.56 100 THR A CA 1
ATOM 759 C C . THR A 1 100 ? -12.713 9.998 12.458 1.00 95.56 100 THR A C 1
ATOM 761 O O . THR A 1 100 ? -13.323 8.931 12.472 1.00 95.56 100 THR A O 1
ATOM 764 N N . LYS A 1 101 ? -12.769 10.828 13.507 1.00 91.88 101 LYS A N 1
ATOM 765 C CA . LYS A 1 101 ? -13.528 10.533 14.743 1.00 91.88 101 LYS A CA 1
ATOM 766 C C . LYS A 1 101 ? -15.036 10.384 14.512 1.00 91.88 101 LYS A C 1
ATOM 768 O O . LYS A 1 101 ? -15.716 9.762 15.320 1.00 91.88 101 LYS A O 1
ATOM 773 N N . ASP A 1 102 ? -15.537 10.972 13.437 1.00 93.69 102 ASP A N 1
ATOM 774 C CA . ASP A 1 102 ? -16.916 10.934 12.957 1.00 93.69 102 ASP A CA 1
ATOM 775 C C . ASP A 1 102 ? -17.204 9.752 12.015 1.00 93.69 102 ASP A C 1
ATOM 777 O O . ASP A 1 102 ? -18.352 9.541 11.625 1.00 93.69 102 ASP A O 1
ATOM 781 N N . ALA A 1 103 ? -16.191 8.953 11.662 1.00 90.69 103 ALA A N 1
ATOM 782 C CA . ALA A 1 103 ? -16.384 7.775 10.830 1.00 90.69 103 ALA A CA 1
ATOM 783 C C . ALA A 1 103 ? -17.094 6.642 11.584 1.00 90.69 103 ALA A C 1
ATOM 785 O O . ALA A 1 103 ? -16.925 6.431 12.787 1.00 90.69 103 ALA A O 1
ATOM 786 N N . VAL A 1 104 ? -17.853 5.845 10.831 1.00 88.94 104 VAL A N 1
ATOM 787 C CA . VAL A 1 104 ? -18.437 4.596 11.321 1.00 88.94 104 VAL A CA 1
ATOM 788 C C . VAL A 1 104 ? -17.410 3.480 11.164 1.00 88.94 104 VAL A C 1
ATOM 790 O O . VAL A 1 104 ? -17.072 3.075 10.052 1.00 88.94 104 VAL A O 1
ATOM 793 N N . TYR A 1 105 ? -16.926 2.957 12.286 1.00 83.19 105 TYR A N 1
ATOM 794 C CA . TYR A 1 105 ? -15.988 1.839 12.298 1.00 83.19 105 TYR A CA 1
ATOM 795 C C . TYR A 1 105 ? -16.726 0.506 12.354 1.00 83.19 105 TYR A C 1
ATOM 797 O O . TYR A 1 105 ? -17.709 0.351 13.078 1.00 83.19 105 TYR A O 1
ATOM 805 N N . CYS A 1 106 ? -16.211 -0.488 11.626 1.00 74.50 106 CYS A N 1
ATOM 806 C CA . CYS A 1 106 ? -16.624 -1.870 11.835 1.00 74.50 106 CYS A CA 1
ATOM 807 C C . CYS A 1 106 ? -16.278 -2.265 13.276 1.00 74.50 106 CYS A C 1
ATOM 809 O O . CYS A 1 106 ? -15.105 -2.235 13.649 1.00 74.50 106 CYS A O 1
ATOM 811 N N . GLN A 1 107 ? -17.284 -2.614 14.076 1.00 69.38 107 GLN A N 1
ATOM 812 C CA . GLN A 1 107 ? -17.049 -3.211 15.388 1.00 69.38 107 GLN A CA 1
ATOM 813 C C . GLN A 1 107 ? -16.535 -4.646 15.214 1.00 69.38 107 GLN A C 1
ATOM 815 O O . GLN A 1 107 ? -16.914 -5.326 14.255 1.00 69.38 107 GLN A O 1
ATOM 820 N N . SER A 1 108 ? -15.605 -5.038 16.088 1.00 59.09 108 SER A N 1
ATOM 821 C CA . SER A 1 108 ? -14.992 -6.372 16.141 1.00 59.09 108 SER A CA 1
ATOM 822 C C . SER A 1 108 ? -15.994 -7.447 16.523 1.00 59.09 108 SER A C 1
ATOM 824 O O . SER A 1 108 ? -16.750 -7.175 17.484 1.00 59.09 108 SER A O 1
#

Nearest PDB structures (foldseek):
  1cho-assembly1_G  TM=9.097E-01  e=8.832E-10  Bos taurus
  5gch-assembly1_G  TM=9.195E-01  e=4.461E-09  Bos taurus
  2jet-assembly1_C  TM=9.002E-01  e=1.474E-07  Rattus norvegicus
  4q2k-assembly2_C  TM=9.069E-01  e=5.747E-07  Bos taurus
  1kdq-assembly1_B  TM=8.429E-01  e=2.476E-07  Rattus norvegicus

Secondary structure (DSSP, 8-state):
----SSSS--SS------PBPPHHHHHHHTTT---TTEEEE-BTTB---TT-TTPEEEEEETTEEEEEEEEEE-SSSTTT---EEEEEGGGGHHHHHHH-TTS-PPP-

InterPro domains:
  IPR001254 Serine proteases, trypsin domain [PF00089] (5-96)
  IPR001254 Serine proteases, trypsin domain [PS50240] (1-101)
  IPR009003 Peptidase S1, PA clan [SSF50494] (7-101)
  IPR051487 Serine/Threonine Proteases with Immune and Developmental Roles [PTHR24256] (7-103)